Protein AF-A0A8C5SU31-F1 (afdb_monomer_lite)

Organism: Laticauda laticaudata (NCBI:txid8630)

Foldseek 3Di:
DPPDDDDPPPPVLPPDPVNVVVVVVVVVVLLLPVLLVVLCVVPVPPPNDDQDPCCVVPNVSSVVSVVVSVVSVCVVCVVVVVVVVVD

Sequence (87 aa):
DFSSGWEGEYDFCLSSGQNASNLEEYVALLDGVFLNEVMLQINPKVPSQRINKKINNDASLRIQNLSILIRQIKSYYQPTLERFFFS

pLDDT: mean 75.43, std 18.89, range [38.66, 95.38]

InterPro domains:
  IPR036872 CH domain superfamily [G3DSA:1.10.418.10] (11-85)

Secondary structure (DSSP, 8-state):
---SS-SSSSGGGGS-TTHHHHHHHHHHHHT-HHHHHHHHHH-TTS------S--TT-HHHHHHHHHHHHHHHHHHHHHHHHHHH--

Radius of gyration: 18.14 Å; chains: 1; bounding box: 44×34×45 Å

Structure (mmCIF, N/CA/C/O backbone):
data_AF-A0A8C5SU31-F1
#
_entry.id   AF-A0A8C5SU31-F1
#
loop_
_atom_site.group_PDB
_atom_site.id
_atom_site.type_symbol
_atom_site.label_atom_id
_atom_site.label_alt_id
_atom_site.label_comp_id
_atom_site.label_asym_id
_atom_site.label_entity_id
_atom_site.label_seq_id
_atom_site.pdbx_PDB_ins_code
_atom_site.Cartn_x
_atom_site.Cartn_y
_atom_site.Cartn_z
_atom_site.occupancy
_atom_site.B_iso_or_equiv
_atom_site.auth_seq_id
_atom_site.auth_comp_id
_atom_site.auth_asym_id
_atom_site.auth_atom_id
_atom_site.pdbx_PDB_model_num
ATOM 1 N N . ASP A 1 1 ? 32.116 -9.992 16.136 1.00 42.59 1 ASP A N 1
ATOM 2 C CA . ASP A 1 1 ? 32.415 -11.072 15.191 1.00 42.59 1 ASP A CA 1
ATOM 3 C C . ASP A 1 1 ? 31.119 -11.832 14.935 1.00 42.59 1 ASP A C 1
ATOM 5 O O . ASP A 1 1 ? 30.668 -12.571 15.797 1.00 42.59 1 ASP A O 1
ATOM 9 N N . PHE A 1 2 ? 30.415 -11.465 13.863 1.00 38.66 2 PHE A N 1
ATOM 10 C CA . PHE A 1 2 ? 29.065 -11.951 13.526 1.00 38.66 2 PHE A CA 1
ATOM 11 C C . PHE A 1 2 ? 28.991 -12.212 12.011 1.00 38.66 2 PHE A C 1
ATOM 13 O O . PHE A 1 2 ? 28.031 -11.833 11.348 1.00 38.66 2 PHE A O 1
ATOM 20 N N . SER A 1 3 ? 30.065 -12.771 11.443 1.00 41.38 3 SER A N 1
ATOM 21 C CA . SER A 1 3 ? 30.239 -12.880 9.986 1.00 41.38 3 SER A CA 1
ATOM 22 C C . SER A 1 3 ? 30.365 -14.307 9.453 1.00 41.38 3 SER A C 1
ATOM 24 O O . SER A 1 3 ? 30.638 -14.464 8.275 1.00 41.38 3 SER A O 1
ATOM 26 N N . SER A 1 4 ? 30.131 -15.355 10.243 1.00 49.84 4 SER A N 1
ATOM 27 C CA . SER A 1 4 ? 30.373 -16.738 9.790 1.00 49.84 4 SER A CA 1
ATOM 28 C C . SER A 1 4 ? 29.121 -17.611 9.614 1.00 49.84 4 SER A C 1
ATOM 30 O O . SER A 1 4 ? 29.245 -18.815 9.424 1.00 49.84 4 SER A O 1
ATOM 32 N N . GLY A 1 5 ? 27.912 -17.041 9.670 1.00 45.91 5 GLY A N 1
ATOM 33 C CA . GLY A 1 5 ? 26.674 -17.831 9.760 1.00 45.91 5 GLY A CA 1
ATOM 34 C C . GLY A 1 5 ? 25.865 -18.056 8.478 1.00 45.91 5 GLY A C 1
ATOM 35 O O . GLY A 1 5 ? 24.937 -18.853 8.517 1.00 45.91 5 GLY A O 1
ATOM 36 N N . TRP A 1 6 ? 26.153 -17.372 7.366 1.00 41.62 6 TRP A N 1
ATOM 37 C CA . TRP A 1 6 ? 25.201 -17.298 6.244 1.00 41.62 6 TRP A CA 1
ATOM 38 C C . TRP A 1 6 ? 25.882 -17.340 4.872 1.00 41.62 6 TRP A C 1
ATOM 40 O O . TRP A 1 6 ? 25.736 -16.414 4.085 1.00 41.62 6 TRP A O 1
ATOM 50 N N . GLU A 1 7 ? 26.637 -18.394 4.567 1.00 48.59 7 GLU A N 1
ATOM 51 C CA . GLU A 1 7 ? 27.124 -18.633 3.190 1.00 48.59 7 GLU A CA 1
ATOM 52 C C . GLU A 1 7 ? 26.628 -19.962 2.588 1.00 48.59 7 GLU A C 1
ATOM 54 O O . GLU A 1 7 ? 26.916 -20.257 1.436 1.00 48.59 7 GLU A O 1
ATOM 59 N N . GLY A 1 8 ? 25.822 -20.748 3.313 1.00 45.44 8 GLY A N 1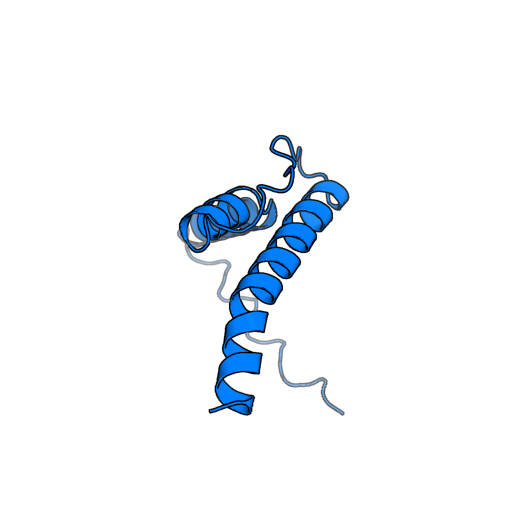
ATOM 60 C CA . GLY A 1 8 ? 25.386 -22.080 2.862 1.00 45.44 8 GLY A CA 1
ATOM 61 C C . GLY A 1 8 ? 23.978 -22.183 2.265 1.00 45.44 8 GLY A C 1
ATOM 62 O O . GLY A 1 8 ? 23.604 -23.260 1.814 1.00 45.44 8 GLY A O 1
ATOM 63 N N . GLU A 1 9 ? 23.179 -21.111 2.269 1.00 48.22 9 GLU A N 1
ATOM 64 C CA . GLU A 1 9 ? 21.725 -21.210 2.032 1.00 48.22 9 GLU A CA 1
ATOM 65 C C . GLU A 1 9 ? 21.222 -20.351 0.860 1.00 48.22 9 GLU A C 1
ATOM 67 O O . GLU A 1 9 ? 20.043 -20.024 0.769 1.00 48.22 9 GLU A O 1
ATOM 72 N N . TYR A 1 10 ? 22.114 -19.996 -0.068 1.00 47.00 10 TYR A N 1
ATOM 73 C CA . TYR A 1 10 ? 21.743 -19.306 -1.312 1.00 47.00 10 TYR A CA 1
ATOM 74 C C . TYR A 1 10 ? 21.741 -20.229 -2.546 1.00 47.00 10 TYR A C 1
ATOM 76 O O . TYR A 1 10 ? 21.134 -19.884 -3.558 1.00 47.00 10 TYR A O 1
ATOM 84 N N . ASP A 1 11 ? 22.322 -21.433 -2.453 1.00 46.34 11 ASP A N 1
ATOM 85 C CA . ASP A 1 11 ? 22.463 -22.367 -3.587 1.00 46.34 11 ASP A CA 1
ATOM 86 C C . ASP A 1 11 ? 21.279 -23.333 -3.779 1.00 46.34 11 ASP A C 1
ATOM 88 O O . ASP A 1 11 ? 21.155 -23.973 -4.825 1.00 46.34 11 ASP A O 1
ATOM 92 N N . PHE A 1 12 ? 20.349 -23.423 -2.822 1.00 45.94 12 PHE A N 1
ATOM 93 C CA . PHE A 1 12 ? 19.184 -24.312 -2.951 1.00 45.94 12 PHE A CA 1
ATOM 94 C C . PHE A 1 12 ? 18.129 -23.783 -3.946 1.00 45.94 12 PHE A C 1
ATOM 96 O O . PHE A 1 12 ? 17.305 -24.534 -4.468 1.00 45.94 12 PHE A O 1
ATOM 103 N N . CYS A 1 13 ? 18.184 -22.492 -4.282 1.00 48.88 13 CYS A N 1
ATOM 104 C CA . CYS A 1 13 ? 17.198 -21.829 -5.136 1.00 48.88 13 CYS A CA 1
ATOM 105 C C . CYS A 1 13 ? 17.416 -22.026 -6.651 1.00 48.88 13 CYS A C 1
ATOM 107 O O . CYS A 1 13 ? 16.603 -21.552 -7.445 1.00 48.88 13 CYS A O 1
ATOM 109 N N . LEU A 1 14 ? 18.462 -22.730 -7.093 1.00 46.66 14 LEU A N 1
ATOM 110 C CA . LEU A 1 14 ? 18.764 -22.888 -8.525 1.00 46.66 14 LEU A CA 1
ATOM 111 C C . LEU A 1 14 ? 18.208 -24.171 -9.176 1.00 46.66 14 LEU A C 1
ATOM 113 O O . LEU A 1 14 ? 18.334 -24.312 -10.390 1.00 46.66 14 LEU A O 1
ATOM 117 N N . SER A 1 15 ? 17.581 -25.100 -8.436 1.00 48.22 15 SER A N 1
ATOM 118 C CA . SER A 1 15 ? 17.288 -26.446 -8.982 1.00 48.22 15 SER A CA 1
ATOM 119 C C . SER A 1 15 ? 15.830 -26.778 -9.331 1.00 48.22 15 SER A C 1
ATOM 121 O O . SER A 1 15 ? 15.585 -27.849 -9.882 1.00 48.22 15 SER A O 1
ATOM 123 N N . SER A 1 16 ? 14.844 -25.909 -9.088 1.00 43.78 16 SER A N 1
ATOM 124 C CA . SER A 1 16 ? 13.447 -26.252 -9.398 1.00 43.78 16 SER A CA 1
ATOM 125 C C . SER A 1 16 ? 12.703 -25.120 -10.100 1.00 43.78 16 SER A C 1
ATOM 127 O O . SER A 1 16 ? 12.635 -23.989 -9.623 1.00 43.78 16 SER A O 1
ATOM 129 N N . GLY A 1 17 ? 12.084 -25.435 -11.242 1.00 52.19 17 GLY A N 1
ATOM 130 C CA . GLY A 1 17 ? 11.239 -24.534 -12.040 1.00 52.19 17 GLY A CA 1
ATOM 131 C C . GLY A 1 17 ? 9.975 -24.012 -11.335 1.00 52.19 17 GLY A C 1
ATOM 132 O O . GLY A 1 17 ? 9.102 -23.470 -11.998 1.00 52.19 17 GLY A O 1
ATOM 133 N N . GLN A 1 18 ? 9.881 -24.160 -10.011 1.00 53.38 18 GLN A N 1
ATOM 134 C CA . GLN A 1 18 ? 8.921 -23.498 -9.122 1.00 53.38 18 GLN A CA 1
ATOM 135 C C . GLN A 1 18 ? 9.441 -22.132 -8.629 1.00 53.38 18 GLN A C 1
ATOM 137 O O . GLN A 1 18 ? 8.664 -21.277 -8.217 1.00 53.38 18 GLN A O 1
ATOM 142 N N . ASN A 1 19 ? 10.752 -21.875 -8.710 1.00 52.94 19 ASN A N 1
ATOM 143 C CA . ASN A 1 19 ? 11.335 -20.610 -8.252 1.00 52.94 19 ASN A CA 1
ATOM 144 C C . ASN A 1 19 ? 11.102 -19.450 -9.218 1.00 52.94 19 ASN A C 1
ATOM 146 O O . ASN A 1 19 ? 11.063 -18.307 -8.779 1.00 52.94 19 ASN A O 1
ATOM 150 N N . ALA A 1 20 ? 10.908 -19.720 -10.512 1.00 57.25 20 ALA A N 1
ATOM 151 C CA . ALA A 1 20 ? 10.578 -18.676 -11.479 1.00 57.25 20 ALA A CA 1
ATOM 152 C C . ALA A 1 20 ? 9.229 -18.019 -11.145 1.00 57.25 20 ALA A C 1
ATOM 154 O O . ALA A 1 20 ? 9.151 -16.795 -11.115 1.00 57.25 20 ALA A O 1
ATOM 155 N N . SER A 1 21 ? 8.213 -18.818 -10.793 1.00 68.19 21 SER A N 1
ATOM 156 C CA . SER A 1 21 ? 6.915 -18.300 -10.346 1.00 68.19 21 SER A CA 1
ATOM 157 C C . SER A 1 21 ? 7.006 -17.604 -8.990 1.00 68.19 21 SER A C 1
ATOM 159 O O . SER A 1 21 ? 6.413 -16.547 -8.821 1.00 68.19 21 SER A O 1
ATOM 161 N N . ASN A 1 22 ? 7.796 -18.134 -8.047 1.00 78.00 22 ASN A N 1
ATOM 162 C CA . ASN A 1 22 ? 7.972 -17.507 -6.729 1.00 78.00 22 ASN A CA 1
ATOM 163 C C . ASN A 1 22 ? 8.723 -16.168 -6.822 1.00 78.00 22 ASN A C 1
ATOM 165 O O . ASN A 1 22 ? 8.422 -15.226 -6.093 1.00 78.00 22 ASN A O 1
ATOM 169 N N . LEU A 1 23 ? 9.705 -16.071 -7.723 1.00 80.69 23 LEU A N 1
ATOM 170 C CA . LEU A 1 23 ? 10.436 -14.836 -7.989 1.00 80.69 23 LEU A CA 1
ATOM 171 C C . LEU A 1 23 ? 9.548 -13.816 -8.704 1.00 80.69 23 LEU A C 1
ATOM 173 O O . LEU A 1 23 ? 9.588 -12.638 -8.365 1.00 80.69 23 LEU A O 1
ATOM 177 N N . GLU A 1 24 ? 8.740 -14.255 -9.668 1.00 81.81 24 GLU A N 1
ATOM 178 C CA . GLU A 1 24 ? 7.776 -13.399 -10.360 1.00 81.81 24 GLU A CA 1
ATOM 179 C C . GLU A 1 24 ? 6.712 -12.862 -9.395 1.00 81.81 24 GLU A C 1
ATOM 181 O O . GLU A 1 24 ? 6.441 -11.661 -9.388 1.00 81.81 24 GLU A O 1
ATOM 186 N N . GLU A 1 25 ? 6.189 -13.713 -8.510 1.00 82.94 25 GLU A N 1
ATOM 187 C CA . GLU A 1 25 ? 5.266 -13.319 -7.445 1.00 82.94 25 GLU A CA 1
ATOM 188 C C . GLU A 1 25 ? 5.925 -12.331 -6.474 1.00 82.94 25 GLU A C 1
ATOM 190 O O . GLU A 1 25 ? 5.365 -11.274 -6.180 1.00 82.94 25 GLU A O 1
ATOM 195 N N . TYR A 1 26 ? 7.155 -12.610 -6.034 1.00 86.38 26 TYR A N 1
ATOM 196 C CA . TYR A 1 26 ? 7.916 -11.693 -5.190 1.00 86.38 26 TYR A CA 1
ATOM 197 C C . TYR A 1 26 ? 8.119 -10.326 -5.862 1.00 86.38 26 TYR A C 1
ATOM 199 O O . TYR A 1 26 ? 7.886 -9.282 -5.247 1.00 86.38 26 TYR A O 1
ATOM 207 N N . VAL A 1 27 ? 8.508 -10.313 -7.139 1.00 86.38 27 VAL A N 1
ATOM 208 C CA . VAL A 1 27 ? 8.706 -9.083 -7.918 1.00 86.38 27 VAL A CA 1
ATOM 209 C C . VAL A 1 27 ? 7.392 -8.321 -8.101 1.00 86.38 27 VAL A C 1
ATOM 211 O O . VAL A 1 27 ? 7.402 -7.091 -8.011 1.00 86.38 27 VAL A O 1
ATOM 214 N N . ALA A 1 28 ? 6.270 -9.018 -8.292 1.00 86.69 28 ALA A N 1
ATOM 215 C CA . ALA A 1 28 ? 4.948 -8.401 -8.358 1.00 86.69 28 ALA A CA 1
ATOM 216 C C . ALA A 1 28 ? 4.571 -7.728 -7.029 1.00 86.69 28 ALA A C 1
ATOM 218 O O . ALA A 1 28 ? 4.061 -6.613 -7.027 1.00 86.69 28 ALA A O 1
ATOM 219 N N . LEU A 1 29 ? 4.891 -8.341 -5.886 1.00 91.94 29 LEU A N 1
ATOM 220 C CA . LEU A 1 29 ? 4.630 -7.742 -4.572 1.00 91.94 29 LEU A CA 1
ATOM 221 C C . LEU A 1 29 ? 5.502 -6.508 -4.288 1.00 91.94 29 LEU A C 1
ATOM 223 O O . LEU A 1 29 ? 5.051 -5.575 -3.615 1.00 91.94 29 LEU A O 1
ATOM 227 N N . LEU A 1 30 ? 6.732 -6.468 -4.813 1.00 90.31 30 LEU A N 1
ATOM 228 C CA . LEU A 1 30 ? 7.657 -5.342 -4.632 1.00 90.31 30 LEU A CA 1
ATOM 229 C C . LEU A 1 30 ? 7.175 -4.031 -5.265 1.00 90.31 30 LEU A C 1
ATOM 231 O O . LEU A 1 30 ? 7.680 -2.962 -4.909 1.00 90.31 30 LEU A O 1
ATOM 235 N N . ASP A 1 31 ? 6.224 -4.080 -6.196 1.00 90.25 31 ASP A N 1
ATOM 236 C CA . ASP A 1 31 ? 5.637 -2.875 -6.779 1.00 90.25 31 ASP A CA 1
ATOM 237 C C . ASP A 1 31 ? 4.730 -2.107 -5.792 1.00 90.25 31 ASP A C 1
ATOM 239 O O . ASP A 1 31 ? 4.471 -0.906 -5.949 1.00 90.25 31 ASP A O 1
ATOM 243 N N . GLY A 1 32 ? 4.300 -2.801 -4.733 1.00 91.81 32 GLY A N 1
ATOM 244 C CA . GLY A 1 32 ? 3.463 -2.304 -3.655 1.00 91.81 32 GLY A CA 1
ATOM 245 C C . GLY A 1 32 ? 2.013 -2.014 -4.049 1.00 91.81 32 GLY A C 1
ATOM 246 O O . GLY A 1 32 ? 1.241 -1.634 -3.173 1.00 91.81 32 GLY A O 1
ATOM 247 N N . VAL A 1 33 ? 1.603 -2.174 -5.309 1.00 92.44 33 VAL A N 1
ATOM 248 C CA . VAL A 1 33 ? 0.240 -1.870 -5.777 1.00 92.44 33 VAL A CA 1
ATOM 249 C C . VAL A 1 33 ? -0.753 -2.836 -5.148 1.00 92.44 33 VAL A C 1
ATOM 251 O O . VAL A 1 33 ? -1.661 -2.400 -4.439 1.00 92.44 33 VAL A O 1
ATOM 254 N N . PHE A 1 34 ? -0.529 -4.137 -5.338 1.00 92.56 34 PHE A N 1
ATOM 255 C CA . PHE A 1 34 ? -1.406 -5.182 -4.812 1.00 92.56 34 PHE A CA 1
ATOM 256 C C . PHE A 1 34 ? -1.522 -5.114 -3.283 1.00 92.56 34 PHE A C 1
ATOM 258 O O . PHE A 1 34 ? -2.618 -5.143 -2.727 1.00 92.56 34 PHE A O 1
ATOM 265 N N . LEU A 1 35 ? -0.395 -4.930 -2.590 1.00 94.00 35 LEU A N 1
ATOM 266 C CA . LEU A 1 35 ? -0.369 -4.844 -1.129 1.00 94.00 35 LEU A CA 1
ATOM 267 C C . LEU A 1 35 ? -1.172 -3.649 -0.591 1.00 94.00 35 LEU A C 1
ATOM 269 O O . LEU A 1 35 ? -1.868 -3.778 0.416 1.00 94.00 35 LEU A O 1
ATOM 273 N N . ASN A 1 36 ? -1.114 -2.493 -1.262 1.00 93.00 36 ASN A N 1
ATOM 274 C CA . ASN A 1 36 ? -1.934 -1.338 -0.886 1.00 93.00 36 ASN A CA 1
ATOM 275 C C . ASN A 1 36 ? -3.432 -1.597 -1.131 1.00 93.00 36 ASN A C 1
ATOM 277 O O . ASN A 1 36 ? -4.261 -1.175 -0.327 1.00 93.00 36 ASN A O 1
ATOM 281 N N . GLU A 1 37 ? -3.798 -2.305 -2.204 1.00 91.81 37 GLU A N 1
ATOM 282 C CA . GLU A 1 37 ? -5.195 -2.681 -2.466 1.00 91.81 37 GLU A CA 1
ATOM 283 C C . GLU A 1 37 ? -5.736 -3.642 -1.398 1.00 91.81 37 GLU A C 1
ATOM 285 O O . GLU A 1 37 ? -6.853 -3.451 -0.910 1.00 91.81 37 GLU A O 1
ATOM 290 N N . VAL A 1 38 ? -4.929 -4.613 -0.961 1.00 92.69 38 VAL A N 1
ATOM 291 C CA . VAL A 1 38 ? -5.267 -5.497 0.166 1.00 92.69 38 VAL A CA 1
ATOM 292 C C . VAL A 1 38 ? -5.441 -4.694 1.457 1.00 92.69 38 VAL A C 1
ATOM 294 O O . VAL A 1 38 ? -6.422 -4.885 2.176 1.00 92.69 38 VAL A O 1
ATOM 297 N N . MET A 1 39 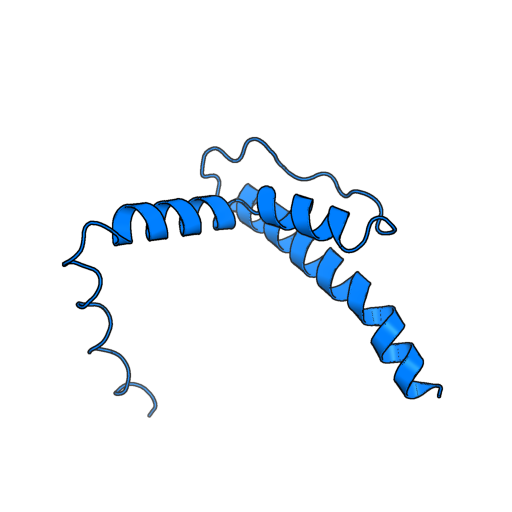? -4.545 -3.745 1.745 1.00 92.69 39 MET A N 1
ATOM 298 C CA . MET A 1 39 ? -4.640 -2.922 2.955 1.00 92.69 39 MET A CA 1
ATOM 299 C C . MET A 1 39 ? -5.912 -2.059 2.988 1.00 92.69 39 MET A C 1
ATOM 301 O O . MET A 1 39 ? -6.513 -1.891 4.052 1.00 92.69 39 MET A O 1
ATOM 305 N N . LEU A 1 40 ? -6.368 -1.558 1.835 1.00 90.31 40 LEU A N 1
ATOM 306 C CA . LEU A 1 40 ? -7.642 -0.838 1.726 1.00 90.31 40 LEU A CA 1
ATOM 307 C C . LEU A 1 40 ? -8.852 -1.735 2.017 1.00 90.31 40 LEU A C 1
ATOM 309 O O . LEU A 1 40 ? -9.813 -1.271 2.628 1.00 90.31 40 LEU A O 1
ATOM 313 N N . GLN A 1 41 ? -8.809 -3.010 1.619 1.00 91.38 41 GLN A N 1
ATOM 314 C CA . GLN A 1 41 ? -9.862 -3.974 1.961 1.00 91.38 41 GLN A CA 1
ATOM 315 C C . GLN A 1 41 ? -9.877 -4.286 3.464 1.00 91.38 41 GLN A C 1
A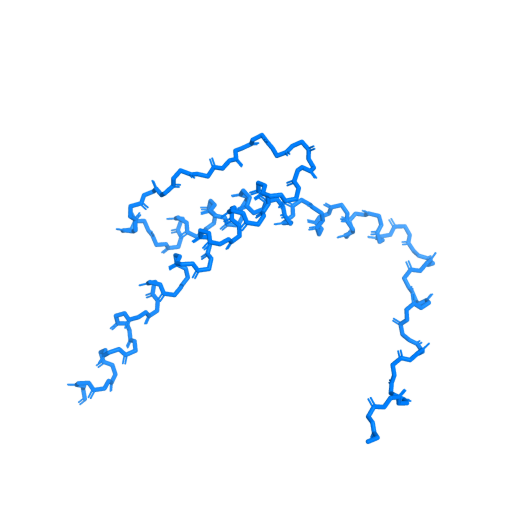TOM 317 O O . GLN A 1 41 ? -10.950 -4.405 4.053 1.00 91.38 41 GLN A O 1
ATOM 322 N N . ILE A 1 42 ? -8.699 -4.372 4.094 1.00 90.69 42 ILE A N 1
ATOM 323 C CA . ILE A 1 42 ? -8.561 -4.595 5.542 1.00 90.69 42 ILE A CA 1
ATOM 324 C C . ILE A 1 42 ? -9.087 -3.394 6.337 1.00 90.69 42 ILE A C 1
ATOM 326 O O . ILE A 1 42 ? -9.826 -3.567 7.307 1.00 90.69 42 ILE A O 1
ATOM 330 N N . ASN A 1 43 ? -8.709 -2.173 5.949 1.00 87.06 43 ASN A N 1
ATOM 331 C CA . ASN A 1 43 ? -9.126 -0.956 6.635 1.00 87.06 43 ASN A CA 1
ATOM 332 C C . ASN A 1 43 ? -9.689 0.091 5.660 1.00 87.06 43 ASN A C 1
ATOM 334 O O . ASN A 1 43 ? -8.989 1.045 5.301 1.00 87.06 43 ASN A O 1
ATOM 338 N N . PRO A 1 44 ? -10.984 -0.001 5.312 1.00 85.25 44 PRO A N 1
ATOM 339 C CA . PRO A 1 44 ? -11.614 0.932 4.379 1.00 85.25 44 PRO A CA 1
ATOM 340 C C . PRO A 1 44 ? -11.782 2.347 4.956 1.00 85.25 44 PRO A C 1
ATOM 342 O O . PRO A 1 44 ? -12.183 3.260 4.240 1.00 85.25 44 PRO A O 1
ATOM 345 N N . LYS A 1 45 ? -11.508 2.546 6.256 1.00 79.94 45 LYS A N 1
ATOM 346 C CA . LYS A 1 45 ? -11.647 3.844 6.933 1.00 79.94 45 LYS A CA 1
ATOM 347 C C . LYS A 1 45 ? -10.448 4.767 6.711 1.00 79.94 45 LYS A C 1
ATOM 349 O O . LYS A 1 45 ? -10.567 5.961 6.975 1.00 79.94 45 LYS A O 1
ATOM 354 N N . VAL A 1 46 ? -9.298 4.247 6.266 1.00 73.56 46 VAL A N 1
ATOM 355 C CA . VAL A 1 46 ? -8.147 5.103 5.937 1.00 73.56 46 VAL A CA 1
ATOM 356 C C . VAL A 1 46 ? -8.433 5.793 4.607 1.00 73.56 46 VAL A C 1
ATOM 358 O O . VAL A 1 46 ? -8.801 5.109 3.651 1.00 73.56 46 VAL A O 1
ATOM 361 N N . PRO A 1 47 ? -8.255 7.121 4.499 1.00 69.56 47 PRO A N 1
ATOM 362 C CA . PRO A 1 47 ? -8.382 7.797 3.218 1.00 69.56 47 PRO A CA 1
ATOM 363 C C . PRO A 1 47 ? -7.463 7.135 2.188 1.00 69.56 47 PRO A C 1
ATOM 365 O O . PRO A 1 47 ? -6.274 6.918 2.440 1.00 69.56 47 PRO A O 1
ATOM 368 N N . SER A 1 48 ? -8.028 6.808 1.026 1.00 68.19 48 SER A N 1
ATOM 369 C CA . SER A 1 48 ? -7.303 6.175 -0.069 1.00 68.19 48 SER A CA 1
ATOM 370 C C . SER A 1 48 ? -6.190 7.104 -0.547 1.00 68.19 48 SER A C 1
ATOM 372 O O . SER A 1 48 ? -6.431 8.071 -1.274 1.00 68.19 48 SER A O 1
ATOM 374 N N . GLN A 1 49 ? -4.964 6.833 -0.108 1.00 78.81 49 GLN A N 1
ATOM 375 C CA . GLN A 1 49 ? -3.799 7.575 -0.553 1.00 78.81 49 GLN A CA 1
ATOM 376 C C . GLN A 1 49 ? -3.452 7.144 -1.981 1.00 78.81 49 GLN A C 1
ATOM 378 O O . GLN A 1 49 ? -3.538 5.968 -2.336 1.00 78.81 49 GLN A O 1
ATOM 383 N N . ARG A 1 50 ? -3.095 8.110 -2.829 1.00 86.25 50 ARG A N 1
ATOM 384 C CA . ARG A 1 50 ? -2.834 7.853 -4.247 1.00 86.25 50 ARG A CA 1
ATOM 385 C C . ARG A 1 50 ? -1.564 7.012 -4.407 1.00 86.25 50 ARG A C 1
ATOM 387 O O . ARG A 1 50 ? -0.472 7.506 -4.149 1.00 86.25 50 ARG A O 1
ATOM 394 N N . ILE A 1 51 ? -1.727 5.774 -4.866 1.00 90.44 51 ILE A N 1
ATOM 395 C CA . ILE A 1 51 ? -0.629 4.871 -5.230 1.00 90.44 51 ILE A CA 1
ATOM 396 C C . ILE A 1 51 ? -0.282 4.987 -6.718 1.00 90.44 51 ILE A C 1
ATOM 398 O O . ILE A 1 51 ? -1.129 5.329 -7.552 1.00 90.44 51 ILE A O 1
ATOM 402 N N . ASN A 1 52 ? 0.965 4.681 -7.064 1.00 90.56 52 ASN A N 1
ATOM 403 C CA . ASN A 1 52 ? 1.440 4.647 -8.442 1.00 90.56 52 ASN A CA 1
ATOM 404 C C . ASN A 1 52 ? 1.121 3.280 -9.060 1.00 90.56 52 ASN A C 1
ATOM 406 O O . ASN A 1 52 ? 1.674 2.278 -8.631 1.00 90.56 52 ASN A O 1
ATOM 410 N N . LYS A 1 53 ? 0.247 3.228 -10.073 1.00 87.94 53 LYS A N 1
ATOM 411 C CA . LYS A 1 53 ? -0.128 1.965 -10.750 1.00 87.94 53 LYS A CA 1
ATOM 412 C C . LYS A 1 53 ? 0.783 1.584 -11.921 1.00 87.94 53 LYS A C 1
ATOM 414 O O . LYS A 1 53 ? 0.757 0.452 -12.380 1.00 87.94 53 LYS A O 1
ATOM 419 N N . LYS A 1 54 ? 1.557 2.538 -12.443 1.00 89.44 54 LYS A N 1
ATOM 420 C CA . LYS A 1 54 ? 2.495 2.329 -13.554 1.00 89.44 54 LYS A CA 1
ATOM 421 C C . LYS A 1 54 ? 3.912 2.489 -13.029 1.00 89.44 54 LYS A C 1
ATOM 423 O O . LYS A 1 54 ? 4.431 3.598 -13.000 1.00 89.44 54 LYS A O 1
ATOM 428 N N . ILE A 1 55 ? 4.485 1.386 -12.560 1.00 86.12 55 ILE A N 1
ATOM 429 C CA . ILE A 1 55 ? 5.784 1.395 -11.886 1.00 86.12 55 ILE A CA 1
ATOM 430 C C . ILE A 1 55 ? 6.945 1.306 -12.872 1.00 86.12 55 ILE A C 1
ATOM 432 O O . ILE A 1 55 ? 7.977 1.907 -12.616 1.00 86.12 55 ILE A O 1
ATOM 436 N N . ASN A 1 56 ? 6.793 0.615 -14.010 1.00 84.50 56 ASN A N 1
ATOM 437 C CA . ASN A 1 56 ? 7.835 0.487 -15.044 1.00 84.50 56 ASN A CA 1
ATOM 438 C C . ASN A 1 56 ? 9.223 0.093 -14.482 1.00 84.50 56 ASN A C 1
ATOM 440 O O . ASN A 1 56 ? 10.249 0.530 -14.994 1.00 84.50 56 ASN A O 1
ATOM 444 N N . ASN A 1 57 ? 9.253 -0.703 -13.405 1.00 81.69 57 ASN A N 1
ATOM 445 C CA . ASN A 1 57 ? 10.453 -1.073 -12.639 1.00 81.69 57 ASN A CA 1
ATOM 446 C C . ASN A 1 57 ? 11.216 0.101 -11.963 1.00 81.69 57 ASN A C 1
ATOM 448 O O . ASN A 1 57 ? 12.323 -0.082 -11.449 1.00 81.69 57 ASN A O 1
ATOM 452 N N . ASP A 1 58 ? 10.621 1.294 -11.883 1.00 92.56 58 ASP A N 1
ATOM 453 C CA . ASP A 1 58 ? 11.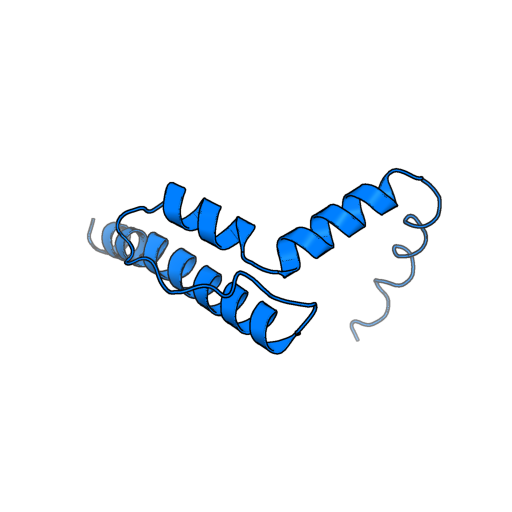186 2.459 -11.197 1.00 92.56 58 ASP A CA 1
ATOM 454 C C . ASP A 1 58 ? 11.265 2.210 -9.681 1.00 92.56 58 ASP A C 1
ATOM 456 O O . ASP A 1 58 ? 10.259 2.016 -8.993 1.00 92.56 58 ASP A O 1
ATOM 460 N N . ALA A 1 59 ? 12.486 2.192 -9.143 1.00 91.88 59 ALA A N 1
ATOM 461 C CA . ALA A 1 59 ? 12.729 1.952 -7.723 1.00 91.88 59 ALA A CA 1
ATOM 462 C C . ALA A 1 59 ? 12.102 3.028 -6.819 1.00 91.88 59 ALA A C 1
ATOM 464 O O . ALA A 1 59 ? 11.576 2.703 -5.756 1.00 91.88 59 ALA A O 1
ATOM 465 N N . SER A 1 60 ? 12.095 4.290 -7.246 1.00 94.69 60 SER A N 1
ATOM 466 C CA . SER A 1 60 ? 11.531 5.398 -6.471 1.00 94.69 60 SER A CA 1
ATOM 467 C C . SER A 1 60 ? 10.016 5.271 -6.345 1.00 94.69 60 SER A C 1
ATOM 469 O O . SER A 1 60 ? 9.468 5.535 -5.274 1.00 94.69 60 SER A O 1
ATOM 471 N N . LEU A 1 61 ? 9.330 4.839 -7.408 1.00 94.62 61 LEU A N 1
ATOM 472 C CA . LEU A 1 61 ? 7.881 4.612 -7.371 1.00 94.62 61 LEU A CA 1
ATOM 473 C C . LEU A 1 61 ? 7.511 3.421 -6.476 1.00 94.62 61 LEU A C 1
ATOM 475 O O . LEU A 1 61 ? 6.548 3.516 -5.710 1.00 94.62 61 LEU A O 1
ATOM 479 N N . ARG A 1 62 ? 8.308 2.343 -6.504 1.00 94.75 62 ARG A N 1
ATOM 480 C CA . ARG A 1 62 ? 8.159 1.196 -5.586 1.00 94.75 62 ARG A CA 1
ATOM 481 C C . ARG A 1 62 ? 8.316 1.618 -4.133 1.00 94.75 62 ARG A C 1
ATOM 483 O O . ARG A 1 62 ? 7.442 1.359 -3.310 1.00 94.75 62 ARG A O 1
ATOM 490 N N . ILE A 1 63 ? 9.388 2.351 -3.830 1.00 94.88 63 ILE A N 1
ATOM 491 C CA . ILE A 1 63 ? 9.653 2.876 -2.485 1.00 94.88 63 ILE A CA 1
ATOM 492 C C . ILE A 1 63 ? 8.505 3.777 -2.014 1.00 94.88 63 ILE A C 1
ATOM 494 O O . ILE A 1 63 ? 8.093 3.684 -0.856 1.00 94.88 63 ILE A O 1
ATOM 498 N N . GLN A 1 64 ? 7.952 4.621 -2.891 1.00 94.69 64 GLN A N 1
ATOM 499 C CA . GLN A 1 64 ? 6.794 5.454 -2.560 1.00 94.69 64 GLN A CA 1
ATOM 500 C C . GLN A 1 64 ? 5.564 4.609 -2.214 1.00 94.69 64 GLN A C 1
ATOM 502 O O . GLN A 1 64 ? 4.979 4.813 -1.150 1.00 94.69 64 GLN A O 1
ATOM 507 N N . ASN A 1 65 ? 5.199 3.638 -3.054 1.00 95.06 65 ASN A N 1
ATOM 508 C CA . ASN A 1 65 ? 4.062 2.752 -2.793 1.00 95.06 65 ASN A CA 1
ATOM 509 C C . ASN A 1 65 ? 4.226 1.969 -1.480 1.00 95.06 65 ASN A C 1
ATOM 511 O O . ASN A 1 65 ? 3.292 1.904 -0.679 1.00 95.06 65 ASN A O 1
ATOM 515 N N . LEU A 1 66 ? 5.418 1.429 -1.215 1.00 95.38 66 LEU A N 1
ATOM 516 C CA . LEU A 1 66 ? 5.710 0.707 0.028 1.00 95.38 66 LEU A CA 1
ATOM 517 C C . LEU A 1 66 ? 5.711 1.638 1.252 1.00 95.38 66 LEU A C 1
ATOM 519 O O . LEU A 1 66 ? 5.243 1.261 2.325 1.00 95.38 66 LEU A O 1
ATOM 523 N N . SER A 1 67 ? 6.158 2.886 1.099 1.00 95.00 67 SER A N 1
ATOM 524 C CA . SER A 1 67 ? 6.079 3.891 2.169 1.00 95.00 67 SER A CA 1
ATOM 525 C C . SER A 1 67 ? 4.633 4.229 2.539 1.00 95.00 67 SER A C 1
ATOM 527 O O . SER A 1 67 ? 4.335 4.436 3.717 1.00 95.00 67 SER A O 1
ATOM 529 N N . ILE A 1 68 ? 3.731 4.275 1.552 1.00 93.94 68 ILE A N 1
ATOM 530 C CA . ILE A 1 68 ? 2.289 4.448 1.777 1.00 93.94 68 ILE A CA 1
ATOM 531 C C . ILE A 1 68 ? 1.738 3.251 2.554 1.00 93.94 68 ILE A C 1
ATOM 533 O O . ILE A 1 68 ? 1.117 3.447 3.600 1.00 93.94 68 ILE A O 1
ATOM 537 N N . LEU A 1 69 ? 2.049 2.032 2.108 1.00 94.62 69 LEU A N 1
ATOM 538 C CA . LEU A 1 69 ? 1.617 0.795 2.759 1.00 94.62 69 LEU A CA 1
ATOM 539 C C . LEU A 1 69 ? 2.026 0.758 4.240 1.00 94.62 69 LEU A C 1
ATOM 541 O O . LEU A 1 69 ? 1.192 0.526 5.113 1.00 94.62 69 LEU A O 1
ATOM 545 N N . ILE A 1 70 ? 3.294 1.058 4.545 1.00 93.19 70 ILE A N 1
ATOM 546 C CA . ILE A 1 70 ? 3.804 1.082 5.926 1.00 93.19 70 ILE A CA 1
ATOM 547 C C . ILE A 1 70 ? 3.022 2.082 6.788 1.00 93.19 70 ILE A C 1
ATOM 549 O O . ILE A 1 70 ? 2.707 1.786 7.943 1.00 93.19 70 ILE A O 1
ATOM 553 N N . ARG A 1 71 ? 2.692 3.267 6.257 1.00 91.00 71 ARG A N 1
ATOM 554 C CA . ARG A 1 71 ? 1.897 4.268 6.989 1.00 91.00 71 ARG A CA 1
ATOM 555 C C . ARG A 1 71 ? 0.478 3.775 7.255 1.00 91.00 71 ARG A C 1
ATOM 557 O O . ARG A 1 71 ? -0.006 3.946 8.370 1.00 91.00 71 ARG A O 1
ATOM 564 N N . GLN A 1 72 ? -0.162 3.143 6.272 1.00 90.75 72 GLN A N 1
ATOM 565 C CA . GLN A 1 72 ? -1.505 2.581 6.426 1.00 90.75 72 GLN A CA 1
ATOM 566 C C . GLN A 1 72 ? -1.534 1.472 7.485 1.00 90.75 72 GLN A C 1
ATOM 568 O O . GLN A 1 72 ? -2.395 1.499 8.364 1.00 90.75 72 GLN A O 1
ATOM 573 N N . ILE A 1 73 ? -0.561 0.554 7.460 1.00 91.12 73 ILE A N 1
ATOM 574 C CA . ILE A 1 73 ? -0.426 -0.516 8.460 1.00 91.12 73 ILE A CA 1
ATOM 575 C C . ILE A 1 73 ? -0.242 0.082 9.860 1.00 91.12 73 ILE A C 1
ATOM 577 O O . ILE A 1 73 ? -0.969 -0.279 10.784 1.00 91.12 73 ILE A O 1
ATOM 581 N N . LYS A 1 74 ? 0.678 1.043 10.023 1.00 88.31 74 LYS A N 1
ATOM 582 C CA . LYS A 1 74 ? 0.893 1.722 11.313 1.00 88.31 74 LYS A CA 1
ATOM 583 C C . LYS A 1 74 ? -0.378 2.409 11.813 1.00 88.31 74 LYS A C 1
ATOM 585 O O . LYS A 1 74 ? -0.763 2.216 12.962 1.00 88.31 74 LYS A O 1
ATOM 590 N N . SER A 1 75 ? -1.058 3.152 10.939 1.00 85.88 75 SER A N 1
ATOM 591 C CA . SER A 1 75 ? -2.297 3.857 11.276 1.00 85.88 75 SER A CA 1
ATOM 592 C C . SER A 1 75 ? -3.441 2.913 11.644 1.00 85.88 75 SER A C 1
ATOM 594 O O . SER A 1 75 ? -4.303 3.307 12.424 1.00 85.88 75 SER A O 1
ATOM 596 N N . TYR A 1 76 ? -3.482 1.699 11.091 1.00 87.94 76 TYR A N 1
ATOM 597 C CA . TYR A 1 76 ? -4.498 0.709 11.444 1.00 87.94 76 TYR A CA 1
ATOM 598 C C . TYR A 1 76 ? -4.332 0.202 12.880 1.00 87.94 76 TYR A C 1
ATOM 600 O O . TYR A 1 76 ? -5.317 0.071 13.601 1.00 87.94 76 TYR A O 1
ATOM 608 N N . TYR A 1 77 ? -3.093 -0.036 13.316 1.00 86.50 77 TYR A N 1
ATOM 609 C CA . TYR A 1 77 ? -2.823 -0.560 14.657 1.00 86.50 77 TYR A CA 1
ATOM 610 C C . TYR A 1 77 ? -2.728 0.512 15.746 1.00 86.50 77 TYR A C 1
ATOM 612 O O . TYR A 1 77 ? -2.947 0.198 16.916 1.00 86.50 77 TYR A O 1
ATOM 620 N N . GLN A 1 78 ? -2.429 1.763 15.394 1.00 74.38 78 GLN A N 1
ATOM 621 C CA . GLN A 1 78 ? -2.227 2.838 16.368 1.00 74.38 78 GLN A CA 1
ATOM 622 C C . GLN A 1 78 ? -3.416 3.046 17.339 1.00 74.38 78 GLN A C 1
ATOM 624 O O . GLN A 1 78 ? -3.177 3.045 18.546 1.00 74.38 78 GLN A O 1
ATOM 629 N N . PRO A 1 79 ? -4.690 3.099 16.893 1.00 68.56 79 PRO A N 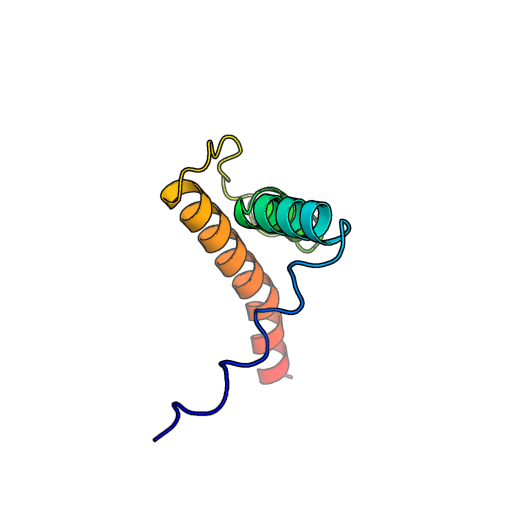1
ATOM 630 C CA . PRO A 1 79 ? -5.832 3.237 17.806 1.00 68.56 79 PRO A CA 1
ATOM 631 C C . PRO A 1 79 ? -6.023 2.020 18.720 1.00 68.56 79 PRO A C 1
ATOM 633 O O . PRO A 1 79 ? -6.519 2.139 19.838 1.00 68.56 79 PRO A O 1
ATOM 636 N N . THR A 1 80 ? -5.646 0.831 18.243 1.00 62.00 80 THR A N 1
ATOM 637 C CA . THR A 1 80 ? -5.772 -0.419 18.997 1.00 62.00 80 THR A CA 1
ATOM 638 C C . THR A 1 80 ? -4.754 -0.474 20.132 1.00 62.00 80 THR A C 1
ATOM 640 O O . THR A 1 80 ? -5.108 -0.872 21.237 1.00 62.00 80 THR A O 1
ATOM 643 N N . LEU A 1 81 ? -3.519 -0.021 19.894 1.00 60.19 81 LEU A N 1
ATOM 644 C CA . LEU A 1 81 ? -2.481 0.048 20.928 1.00 60.19 81 LEU A CA 1
ATOM 645 C C . LEU A 1 81 ? -2.822 1.063 22.026 1.00 60.19 81 LEU A C 1
ATOM 647 O O . LEU A 1 81 ? -2.652 0.758 23.203 1.00 60.19 81 LEU A O 1
ATOM 651 N N . GLU A 1 82 ? -3.361 2.229 21.663 1.00 57.44 82 GLU A N 1
ATOM 652 C CA . GLU A 1 82 ? -3.815 3.219 22.650 1.00 57.44 82 GLU A CA 1
ATOM 653 C C . GLU A 1 82 ? -4.977 2.670 23.492 1.00 57.44 82 GLU A C 1
ATOM 655 O O . GLU A 1 82 ? -4.992 2.828 24.711 1.00 57.44 82 GLU A O 1
ATOM 660 N N . ARG A 1 83 ? -5.916 1.938 22.879 1.00 56.00 83 ARG A N 1
ATOM 661 C CA . ARG A 1 83 ? -7.077 1.387 23.590 1.00 56.00 83 ARG A CA 1
ATOM 662 C C . ARG A 1 83 ? -6.726 0.359 24.670 1.00 56.00 83 ARG A C 1
ATOM 664 O O . ARG A 1 83 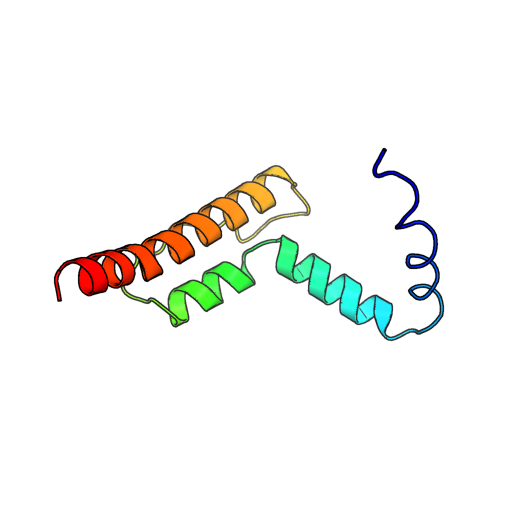? -7.423 0.324 25.676 1.00 56.00 83 ARG A O 1
ATOM 671 N N . PHE A 1 84 ? -5.664 -0.429 24.496 1.00 57.91 84 PHE A N 1
ATOM 672 C CA . PHE A 1 84 ? -5.186 -1.358 25.532 1.00 57.91 84 PHE A CA 1
ATOM 673 C C . PHE A 1 84 ? -4.489 -0.659 26.702 1.00 57.91 84 PHE A C 1
ATOM 675 O O . PHE A 1 84 ? -4.416 -1.223 27.785 1.00 57.91 84 PHE A O 1
ATOM 682 N N . PHE A 1 85 ? -3.970 0.554 26.497 1.00 52.53 85 PHE A N 1
ATOM 683 C CA . PHE A 1 85 ? -3.309 1.316 27.557 1.00 52.53 85 PHE A CA 1
ATOM 684 C C . PHE A 1 85 ? -4.308 2.070 28.451 1.00 52.53 85 PHE A C 1
ATOM 686 O O . PHE A 1 85 ? -3.982 2.433 29.577 1.00 52.53 85 PHE A O 1
ATOM 693 N N . PHE A 1 86 ? -5.527 2.303 27.953 1.00 50.84 86 PHE A N 1
ATOM 694 C CA . PHE A 1 86 ? -6.600 3.007 28.666 1.00 50.84 86 PHE A CA 1
ATOM 695 C C . PHE A 1 86 ? -7.717 2.089 29.200 1.00 50.84 86 PHE A C 1
ATOM 697 O O . PHE A 1 86 ? -8.691 2.605 29.751 1.00 50.84 86 PHE A O 1
ATOM 704 N N . SER A 1 87 ? -7.609 0.764 29.034 1.00 55.00 87 SER A N 1
ATOM 705 C CA . SER A 1 87 ? -8.530 -0.234 29.612 1.00 55.00 87 SER A CA 1
ATOM 706 C C . SER A 1 87 ? -7.924 -0.909 30.831 1.00 55.00 87 SER A C 1
ATOM 708 O O . SER A 1 87 ? -8.653 -1.066 31.831 1.00 55.00 87 SER A O 1
#